Protein AF-A0A2G2B0S2-F1 (afdb_monomer)

Solvent-accessible surface area (backbone atoms only — not comparable to full-atom values): 5470 Å² total; per-residue (Å²): 86,39,84,90,42,85,72,67,75,91,77,64,53,67,69,40,46,36,56,51,99,88,43,77,42,71,35,80,75,86,87,86,79,91,76,92,70,79,62,44,78,46,53,51,39,72,74,47,96,58,25,42,89,49,69,46,75,39,59,79,84,57,86,75,91,57,79,50,77,62,22,36,72,76,68,76,36,69,64,82,85,129

Foldseek 3Di:
DFPVDDDDPVPDDQQTWDQDPVGTDTRHDDDDDDDPDDWDKDAQCNVDPRPPVHIDTDDPPDDDQDQDPVCCVPPVDNDDDD

Structure (mmCIF, N/CA/C/O backbone):
data_AF-A0A2G2B0S2-F1
#
_entry.id   AF-A0A2G2B0S2-F1
#
loop_
_atom_site.group_PDB
_atom_site.id
_atom_site.type_symbol
_atom_site.label_atom_id
_atom_site.label_alt_id
_atom_site.label_comp_id
_atom_site.label_asym_id
_atom_site.label_entity_id
_atom_site.label_seq_id
_atom_site.pdbx_PDB_ins_code
_atom_site.Cartn_x
_atom_site.Cartn_y
_atom_site.Cartn_z
_atom_site.occupancy
_atom_site.B_iso_or_equiv
_atom_site.auth_seq_id
_atom_site.auth_comp_id
_atom_site.auth_asym_id
_atom_site.auth_atom_id
_atom_site.pdbx_PDB_model_num
ATOM 1 N N . MET A 1 1 ? 4.173 3.497 -7.796 1.00 84.38 1 MET A N 1
ATOM 2 C CA . MET A 1 1 ? 4.259 3.991 -9.190 1.00 84.38 1 MET A CA 1
ATOM 3 C C . MET A 1 1 ? 4.883 2.904 -10.049 1.00 84.38 1 MET A C 1
ATOM 5 O O . MET A 1 1 ? 5.549 2.039 -9.485 1.00 84.38 1 MET A O 1
ATOM 9 N N . THR A 1 2 ? 4.673 2.913 -11.360 1.00 91.75 2 THR A N 1
ATOM 10 C CA . THR A 1 2 ? 5.366 2.001 -12.283 1.00 91.75 2 THR A CA 1
ATOM 11 C C . THR A 1 2 ? 6.656 2.634 -12.790 1.00 91.75 2 THR A C 1
ATOM 13 O O . THR A 1 2 ? 6.937 3.802 -12.512 1.00 91.75 2 THR A O 1
ATOM 16 N N . THR A 1 3 ? 7.453 1.880 -13.546 1.00 90.06 3 THR A N 1
ATOM 17 C CA . THR A 1 3 ? 8.671 2.411 -14.179 1.00 90.06 3 THR A CA 1
ATOM 18 C C . THR A 1 3 ? 8.411 3.482 -15.233 1.00 90.06 3 THR A C 1
ATOM 20 O O . THR A 1 3 ? 9.340 4.185 -15.614 1.00 90.06 3 THR A O 1
ATOM 23 N N . VAL A 1 4 ? 7.166 3.619 -15.690 1.00 89.81 4 VAL A N 1
ATOM 24 C CA . VAL A 1 4 ? 6.748 4.609 -16.692 1.00 89.81 4 VAL A CA 1
ATOM 25 C C . VAL A 1 4 ? 5.977 5.787 -16.085 1.00 89.81 4 VAL A C 1
ATOM 27 O O . VAL A 1 4 ? 5.652 6.731 -16.798 1.00 89.81 4 VAL A O 1
ATOM 30 N N . GLY A 1 5 ? 5.706 5.768 -14.774 1.00 91.88 5 GLY A N 1
ATOM 31 C CA . GLY A 1 5 ? 5.062 6.865 -14.052 1.00 91.88 5 GLY A CA 1
ATOM 32 C C . GLY A 1 5 ? 3.882 6.434 -13.181 1.00 91.88 5 GLY A C 1
ATOM 33 O O . GLY A 1 5 ? 3.767 5.289 -12.741 1.00 91.88 5 GLY A O 1
ATOM 34 N N . ASN A 1 6 ? 3.005 7.389 -12.873 1.00 91.19 6 ASN A N 1
ATOM 35 C CA . ASN A 1 6 ? 1.764 7.112 -12.155 1.00 91.19 6 ASN A CA 1
ATOM 36 C C . ASN A 1 6 ? 0.686 6.695 -13.155 1.00 91.19 6 ASN A C 1
ATOM 38 O O . ASN A 1 6 ? 0.386 7.443 -14.080 1.00 91.19 6 ASN A O 1
ATOM 42 N N . MET A 1 7 ? 0.082 5.531 -12.935 1.00 90.88 7 MET A N 1
ATOM 43 C CA . MET A 1 7 ? -1.054 5.042 -13.712 1.00 90.88 7 MET A CA 1
ATOM 44 C C . MET A 1 7 ? -2.108 4.439 -12.779 1.00 90.88 7 MET A C 1
ATOM 46 O O . MET A 1 7 ? -1.748 4.007 -11.675 1.00 90.88 7 MET A O 1
ATOM 50 N N . PRO A 1 8 ? -3.389 4.422 -13.182 1.00 91.94 8 PRO A N 1
ATOM 51 C CA . PRO A 1 8 ? -4.428 3.761 -12.405 1.00 91.94 8 PRO A CA 1
ATOM 52 C C . PRO A 1 8 ? -4.179 2.249 -12.310 1.00 91.94 8 PRO A C 1
ATOM 54 O O . PRO A 1 8 ? -3.567 1.652 -13.198 1.00 91.94 8 PRO A O 1
ATOM 57 N N . VAL A 1 9 ? -4.635 1.633 -11.218 1.00 91.56 9 VAL A N 1
ATOM 58 C CA . VAL A 1 9 ? -4.350 0.221 -10.906 1.00 91.56 9 VAL A CA 1
ATOM 59 C C . VAL A 1 9 ? -5.033 -0.730 -11.891 1.00 91.56 9 VAL A C 1
ATOM 61 O O . VAL A 1 9 ? -4.496 -1.789 -12.189 1.00 91.56 9 VAL A O 1
ATOM 64 N N . GLU A 1 10 ? -6.173 -0.326 -12.451 1.00 94.19 10 GLU A N 1
ATOM 65 C CA . GLU A 1 10 ? -6.950 -1.079 -13.437 1.00 94.19 10 GLU A CA 1
ATOM 66 C C . GLU A 1 10 ? -6.241 -1.264 -14.790 1.00 94.19 10 GLU A C 1
ATOM 68 O O . GLU A 1 10 ? -6.665 -2.094 -15.589 1.00 94.19 10 GLU A O 1
ATOM 73 N N . TYR A 1 11 ? -5.155 -0.527 -15.041 1.00 94.75 11 TYR A N 1
ATOM 74 C CA . TYR A 1 11 ? -4.322 -0.696 -16.235 1.00 94.75 11 TYR A CA 1
ATOM 75 C C . TYR A 1 11 ? -3.104 -1.597 -16.000 1.00 94.75 11 TYR A C 1
ATOM 77 O O . TYR A 1 11 ? -2.362 -1.848 -16.946 1.00 94.75 11 TYR A O 1
ATOM 85 N N . LEU A 1 12 ? -2.861 -2.043 -14.762 1.00 94.69 12 LEU A N 1
ATOM 86 C CA . LEU A 1 12 ? -1.736 -2.925 -14.461 1.00 94.69 12 LEU A CA 1
ATOM 87 C C . LEU A 1 12 ? -2.020 -4.348 -14.924 1.00 94.69 12 LEU A C 1
ATOM 89 O O . LEU A 1 12 ? -3.122 -4.868 -14.757 1.00 94.69 12 LEU A O 1
ATOM 93 N N . MET A 1 13 ? -0.978 -4.995 -15.430 1.00 95.00 13 MET A N 1
ATOM 94 C CA . MET A 1 13 ? -0.995 -6.380 -15.873 1.00 95.00 13 MET A CA 1
ATOM 95 C C . MET A 1 13 ? 0.143 -7.166 -15.224 1.00 95.00 13 MET A C 1
ATOM 97 O O . MET A 1 13 ? 1.181 -6.622 -14.837 1.00 95.00 13 MET A O 1
ATOM 101 N N . ALA A 1 14 ? -0.034 -8.484 -15.120 1.00 96.31 14 ALA A N 1
ATOM 102 C CA . ALA A 1 14 ? 1.074 -9.358 -14.759 1.00 96.31 14 ALA A CA 1
ATOM 103 C C . ALA A 1 14 ? 2.207 -9.211 -15.793 1.00 96.31 14 ALA A C 1
ATOM 105 O O . ALA A 1 14 ? 1.965 -9.232 -16.998 1.00 96.31 14 ALA A O 1
ATOM 106 N N . GLY A 1 15 ? 3.439 -9.051 -15.315 1.00 95.88 15 GLY A N 1
ATOM 107 C CA . GLY A 1 15 ? 4.614 -8.725 -16.125 1.00 95.88 15 GLY A CA 1
ATOM 108 C C . GLY A 1 15 ? 5.039 -7.254 -16.051 1.00 95.88 15 GLY A C 1
ATOM 109 O O . GLY A 1 15 ? 6.210 -6.962 -16.310 1.00 95.88 15 GLY A O 1
ATOM 110 N N . ASP A 1 16 ? 4.155 -6.343 -15.633 1.00 95.75 16 ASP A N 1
ATOM 111 C CA . ASP A 1 16 ? 4.510 -4.934 -15.443 1.00 95.75 16 ASP A CA 1
ATOM 112 C C . ASP A 1 16 ? 5.542 -4.751 -14.330 1.00 95.75 16 ASP A C 1
ATOM 114 O O . ASP A 1 16 ? 5.647 -5.553 -13.401 1.00 95.75 16 ASP A O 1
ATOM 118 N N . ARG A 1 17 ? 6.307 -3.656 -14.391 1.00 96.06 17 ARG A N 1
ATOM 119 C CA . ARG A 1 17 ? 7.278 -3.307 -13.348 1.00 96.06 17 ARG A CA 1
ATOM 120 C C . ARG A 1 17 ? 6.758 -2.203 -12.438 1.00 96.06 17 ARG A C 1
ATOM 122 O O . ARG A 1 17 ? 6.521 -1.072 -12.872 1.00 96.06 17 ARG A O 1
ATOM 129 N N . VAL A 1 18 ? 6.662 -2.519 -11.151 1.00 95.19 18 VAL A N 1
ATOM 130 C CA . VAL A 1 18 ? 6.264 -1.593 -10.087 1.00 95.19 18 VAL A CA 1
ATOM 131 C C . VAL A 1 18 ? 7.472 -1.185 -9.251 1.00 95.19 18 VAL A C 1
ATOM 133 O O . VAL A 1 18 ? 8.365 -1.982 -8.977 1.00 95.19 18 VAL A O 1
ATOM 136 N N . MET A 1 19 ? 7.518 0.081 -8.851 1.00 94.12 19 MET A N 1
ATOM 137 C CA . MET A 1 19 ? 8.575 0.601 -7.988 1.00 94.12 19 MET A CA 1
ATOM 138 C C . MET A 1 19 ? 8.331 0.187 -6.535 1.00 94.12 19 MET A C 1
ATOM 140 O O . MET A 1 19 ? 7.268 0.479 -5.984 1.00 94.12 19 MET A O 1
ATOM 144 N N . THR A 1 20 ? 9.333 -0.436 -5.913 1.00 91.88 20 THR A N 1
ATOM 145 C CA . THR A 1 20 ? 9.355 -0.811 -4.488 1.00 91.88 20 THR A CA 1
ATOM 146 C C . THR A 1 20 ? 10.544 -0.153 -3.778 1.00 91.88 20 THR A C 1
ATOM 148 O O . THR A 1 20 ? 11.385 0.472 -4.425 1.00 91.88 20 THR A O 1
ATOM 151 N N . SER A 1 21 ? 10.656 -0.302 -2.454 1.00 85.44 21 SER A N 1
ATOM 152 C CA . SER A 1 21 ? 11.838 0.154 -1.700 1.00 85.44 21 SER A CA 1
ATOM 153 C C . SER A 1 21 ? 13.135 -0.536 -2.140 1.00 85.44 21 SER A C 1
ATOM 155 O O . SER A 1 21 ? 14.204 0.050 -2.011 1.00 85.44 21 SER A O 1
ATOM 157 N N . ASN A 1 22 ? 13.036 -1.741 -2.710 1.00 88.50 22 ASN A N 1
ATOM 158 C CA . ASN A 1 22 ? 14.166 -2.543 -3.187 1.00 88.50 22 ASN A CA 1
ATOM 159 C C . ASN A 1 22 ? 14.385 -2.389 -4.706 1.00 88.50 22 ASN A C 1
ATOM 161 O O . ASN A 1 22 ? 14.971 -3.257 -5.348 1.00 88.50 22 ASN A O 1
ATOM 165 N N . GLY A 1 23 ? 13.875 -1.306 -5.300 1.00 93.62 23 GLY A N 1
ATOM 166 C CA . GLY A 1 23 ? 13.931 -1.052 -6.740 1.00 93.62 23 GLY A CA 1
ATOM 167 C C . GLY A 1 23 ? 12.728 -1.608 -7.520 1.00 93.62 23 GLY A C 1
ATOM 168 O O . GLY A 1 23 ? 11.729 -2.023 -6.922 1.00 93.62 23 GLY A O 1
ATOM 169 N N . PRO A 1 24 ? 12.775 -1.571 -8.866 1.00 95.94 24 PRO A N 1
ATOM 170 C CA . PRO A 1 24 ? 11.701 -2.081 -9.715 1.00 95.94 24 PRO A CA 1
ATOM 171 C C . PRO A 1 24 ? 11.540 -3.599 -9.576 1.00 95.94 24 PRO A C 1
ATOM 173 O O . PRO A 1 24 ? 12.506 -4.339 -9.743 1.00 95.94 24 PRO A O 1
ATOM 176 N N . GLN A 1 25 ? 10.317 -4.061 -9.327 1.00 96.38 25 GLN A N 1
ATOM 177 C CA . GLN A 1 25 ? 9.962 -5.479 -9.206 1.00 96.38 25 GLN A CA 1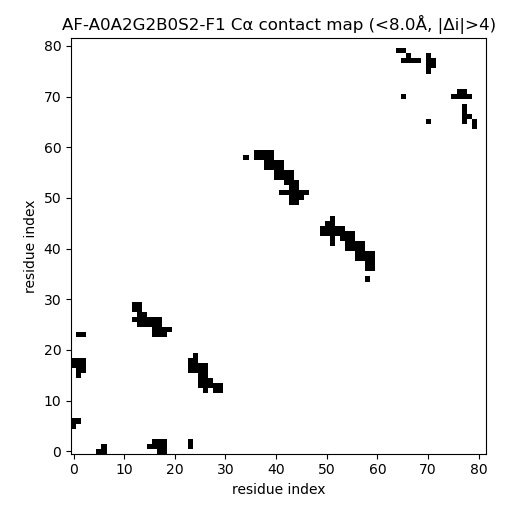
ATOM 178 C C . GLN A 1 25 ? 8.880 -5.843 -10.225 1.00 96.38 25 GLN A C 1
ATOM 180 O O . GLN A 1 25 ? 8.064 -4.995 -10.593 1.00 96.38 25 GLN A O 1
ATOM 185 N N . VAL A 1 26 ? 8.885 -7.091 -10.698 1.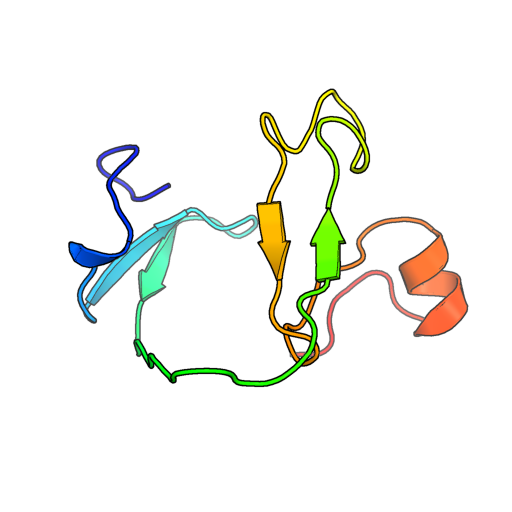00 96.81 26 VAL A N 1
ATOM 186 C CA . VAL A 1 26 ? 7.871 -7.597 -11.636 1.00 96.81 26 VAL A CA 1
ATOM 187 C C . VAL A 1 26 ? 6.589 -7.921 -10.873 1.00 96.81 26 VAL A C 1
ATOM 189 O O . VAL A 1 26 ? 6.612 -8.593 -9.845 1.00 96.81 26 VAL A O 1
ATOM 192 N N . LEU A 1 27 ? 5.457 -7.454 -11.387 1.00 95.56 27 LEU A N 1
ATOM 193 C CA . LEU A 1 27 ? 4.137 -7.785 -10.878 1.00 95.56 27 LEU A CA 1
ATOM 194 C C . LEU A 1 27 ? 3.754 -9.185 -11.360 1.00 95.56 27 LEU A C 1
ATOM 196 O O . LEU A 1 27 ? 3.489 -9.389 -12.540 1.00 95.56 27 LEU A O 1
ATOM 200 N N . HIS A 1 28 ? 3.748 -10.166 -10.464 1.00 96.75 28 HIS A N 1
ATOM 201 C CA . HIS A 1 28 ? 3.492 -11.561 -10.841 1.00 96.75 28 HIS A CA 1
ATOM 202 C C . HIS A 1 28 ? 2.006 -11.910 -10.929 1.00 96.75 28 HIS A C 1
ATOM 204 O O . HIS A 1 28 ? 1.609 -12.722 -11.762 1.00 96.75 28 HIS A O 1
ATOM 210 N N . HIS A 1 29 ? 1.186 -11.323 -10.060 1.00 96.06 29 HIS A N 1
ATOM 211 C CA . HIS A 1 29 ? -0.220 -11.674 -9.936 1.00 96.06 29 HIS A CA 1
ATOM 212 C C . HIS A 1 29 ? -1.046 -10.468 -9.491 1.00 96.06 29 HIS A C 1
ATOM 214 O O . HIS A 1 29 ? -0.576 -9.643 -8.707 1.00 96.06 29 HIS A O 1
ATOM 220 N N . ILE A 1 30 ? -2.284 -10.393 -9.981 1.00 94.88 30 ILE A N 1
ATOM 221 C CA . ILE A 1 30 ? -3.284 -9.405 -9.576 1.00 94.88 30 ILE A CA 1
ATOM 222 C C . ILE A 1 30 ? -4.567 -10.165 -9.258 1.00 94.88 30 ILE A C 1
ATOM 224 O O . ILE A 1 30 ? -5.077 -10.909 -10.094 1.00 94.88 30 ILE A O 1
ATOM 228 N N . SER A 1 31 ? -5.100 -9.940 -8.063 1.00 93.00 31 SER A N 1
ATOM 229 C CA . SER A 1 31 ? -6.384 -10.476 -7.624 1.00 93.00 31 SER A CA 1
ATOM 230 C C . SER A 1 31 ? -7.284 -9.340 -7.163 1.00 93.00 31 SER A C 1
ATOM 232 O O . SER A 1 31 ? -6.835 -8.452 -6.437 1.00 93.00 31 SER A O 1
ATOM 234 N N . ALA A 1 32 ? -8.561 -9.399 -7.526 1.00 91.88 32 ALA A N 1
ATOM 235 C CA . ALA A 1 32 ? -9.580 -8.477 -7.045 1.00 91.88 32 ALA A CA 1
ATOM 236 C C . ALA A 1 32 ? -10.736 -9.270 -6.433 1.00 91.88 32 ALA A C 1
ATOM 238 O O . ALA A 1 32 ? -11.157 -10.291 -6.978 1.00 91.88 32 ALA A O 1
ATOM 239 N N . ARG A 1 33 ? -11.254 -8.790 -5.302 1.00 91.69 33 ARG A N 1
ATOM 240 C CA . ARG A 1 33 ? -12.444 -9.344 -4.654 1.00 91.69 33 ARG A CA 1
ATOM 241 C C . ARG A 1 33 ? -13.325 -8.219 -4.136 1.00 91.69 33 ARG A C 1
ATOM 243 O O . ARG A 1 33 ? -12.817 -7.182 -3.715 1.00 91.69 33 ARG A O 1
ATOM 250 N N . LEU A 1 34 ? -14.635 -8.434 -4.164 1.00 92.31 34 LEU A N 1
ATOM 251 C CA . LEU A 1 34 ? -15.580 -7.556 -3.484 1.00 92.31 34 LEU A CA 1
ATOM 252 C C . LEU A 1 34 ? -15.568 -7.876 -1.989 1.00 92.31 34 LEU A C 1
ATOM 254 O O . LEU A 1 34 ? -15.524 -9.044 -1.603 1.00 92.31 34 LEU A O 1
ATOM 258 N N . LEU A 1 35 ? -15.603 -6.832 -1.166 1.00 89.19 35 LEU A N 1
ATOM 259 C CA . LEU A 1 35 ? -15.632 -6.933 0.289 1.00 89.19 35 LEU A CA 1
ATOM 260 C C . LEU A 1 35 ? -16.935 -6.347 0.812 1.00 89.19 35 LEU A C 1
ATOM 262 O O . LEU A 1 35 ? -17.356 -5.280 0.370 1.00 89.19 35 LEU A O 1
ATOM 266 N N . THR A 1 36 ? -17.545 -7.040 1.768 1.00 92.12 36 THR A N 1
ATOM 267 C CA . THR A 1 36 ? -18.708 -6.556 2.528 1.00 92.12 36 THR A CA 1
ATOM 268 C C . THR A 1 36 ? -18.332 -6.082 3.931 1.00 92.12 36 THR A C 1
ATOM 270 O O . THR A 1 36 ? -19.186 -5.574 4.653 1.00 92.12 36 THR A O 1
ATOM 273 N N . ASP A 1 37 ? -17.073 -6.266 4.326 1.00 90.94 37 ASP A N 1
ATOM 274 C CA . ASP A 1 37 ? -16.570 -5.918 5.651 1.00 90.94 37 ASP A CA 1
ATOM 275 C C . ASP A 1 37 ? -16.365 -4.405 5.811 1.00 90.94 37 ASP A C 1
ATOM 277 O O . ASP A 1 37 ? -16.276 -3.657 4.835 1.00 90.94 37 ASP A O 1
ATOM 281 N N . CYS A 1 38 ? -16.255 -3.950 7.062 1.00 93.50 38 CYS A N 1
ATOM 282 C CA . CYS A 1 38 ? -16.006 -2.544 7.374 1.00 93.50 38 CYS A CA 1
ATOM 283 C C . CYS A 1 38 ? -14.560 -2.163 7.007 1.00 93.50 38 CYS A C 1
ATOM 285 O O . CYS A 1 38 ? -13.637 -2.689 7.630 1.00 93.50 38 CYS A O 1
ATOM 287 N N . PRO A 1 39 ? -14.325 -1.268 6.031 1.00 95.25 39 PRO A N 1
ATOM 288 C CA . PRO A 1 39 ? -12.976 -0.897 5.624 1.00 95.25 39 PRO A CA 1
ATOM 289 C C . PRO A 1 39 ? -12.260 -0.086 6.708 1.00 95.25 39 PRO A C 1
ATOM 291 O O . PRO A 1 39 ? -12.877 0.654 7.475 1.00 95.25 39 PRO A O 1
ATOM 294 N N . ILE A 1 40 ? -10.930 -0.164 6.720 1.00 95.56 40 ILE A N 1
ATOM 295 C CA . ILE A 1 40 ? -10.092 0.650 7.604 1.00 95.56 40 ILE A CA 1
ATOM 296 C C . ILE A 1 40 ? -9.762 1.956 6.882 1.00 95.56 40 ILE A C 1
ATOM 298 O O . ILE A 1 40 ? -9.107 1.946 5.839 1.00 95.56 40 ILE A O 1
ATOM 302 N N . GLU A 1 41 ? -10.200 3.088 7.431 1.00 96.38 41 GLU A N 1
ATOM 303 C CA . GLU A 1 41 ? -9.873 4.412 6.898 1.00 96.38 41 GLU A CA 1
ATOM 304 C C . GLU A 1 41 ? -8.504 4.890 7.406 1.00 96.38 41 GLU A C 1
ATOM 306 O O . GLU A 1 41 ? -8.259 4.987 8.609 1.00 96.38 41 GLU A O 1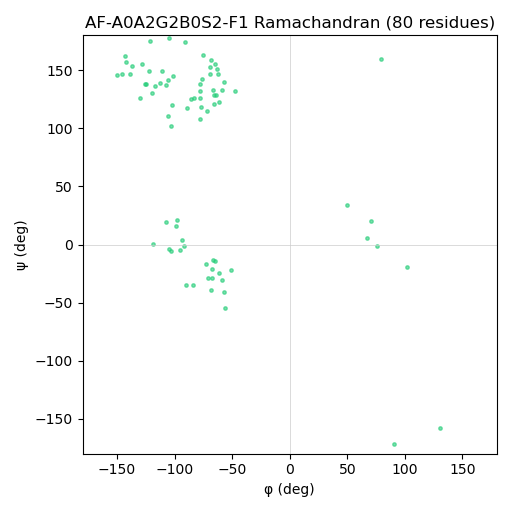
ATOM 311 N N . ILE A 1 42 ? -7.623 5.259 6.477 1.00 95.31 42 ILE A N 1
ATOM 312 C CA . ILE A 1 42 ? -6.376 5.971 6.748 1.00 95.31 42 ILE A CA 1
ATOM 313 C C . ILE A 1 42 ? -6.551 7.417 6.301 1.00 95.31 42 ILE A C 1
ATOM 315 O O . ILE A 1 42 ? -6.601 7.726 5.107 1.00 95.31 42 ILE A O 1
ATOM 319 N N . ARG A 1 43 ? -6.602 8.316 7.284 1.00 96.69 43 ARG A N 1
ATOM 320 C CA . ARG A 1 43 ? -6.745 9.754 7.056 1.00 96.69 43 ARG A CA 1
ATOM 321 C C . ARG A 1 43 ? -5.494 10.348 6.425 1.00 96.69 43 ARG A C 1
ATOM 323 O O . ARG A 1 43 ? -4.368 9.947 6.734 1.00 96.69 43 ARG A O 1
ATOM 330 N N . ARG A 1 44 ? -5.689 11.362 5.590 1.00 97.12 44 ARG A N 1
ATOM 331 C CA . ARG A 1 44 ? -4.640 12.198 5.013 1.00 97.12 44 ARG A CA 1
ATOM 332 C C . ARG A 1 44 ? -3.655 12.652 6.092 1.00 97.12 44 ARG A C 1
ATOM 334 O O . ARG A 1 44 ? -4.049 13.146 7.143 1.00 97.12 44 ARG A O 1
ATOM 341 N N . GLY A 1 45 ? -2.363 12.514 5.806 1.00 94.75 45 GLY A N 1
ATOM 342 C CA . GLY A 1 45 ? -1.281 12.964 6.688 1.00 94.75 45 GLY A CA 1
ATOM 343 C C . GLY A 1 45 ? -1.000 12.095 7.923 1.00 94.75 45 GLY A C 1
ATOM 344 O O . GLY A 1 45 ? -0.060 12.404 8.652 1.00 94.75 45 GLY A O 1
ATOM 345 N N . SER A 1 46 ? -1.752 11.014 8.158 1.00 92.88 46 SER A N 1
ATOM 346 C CA . SER A 1 46 ? -1.596 10.164 9.354 1.00 92.88 46 SER A CA 1
ATOM 347 C C . SER A 1 46 ? -0.344 9.271 9.375 1.00 92.88 46 SER A C 1
ATOM 349 O O . SER A 1 46 ? 0.051 8.811 10.442 1.00 92.88 46 SER A O 1
ATOM 351 N N . LEU A 1 47 ? 0.314 9.048 8.232 1.00 87.81 47 LEU A N 1
ATOM 352 C CA . LEU A 1 47 ? 1.505 8.196 8.081 1.00 87.81 47 LEU A CA 1
ATOM 353 C C . LEU A 1 47 ? 2.825 8.994 8.059 1.00 87.81 47 LEU A C 1
ATOM 355 O O . LEU A 1 47 ? 3.859 8.478 7.639 1.00 87.81 47 LEU A O 1
ATOM 359 N N . GLY A 1 48 ? 2.800 10.259 8.490 1.00 84.75 48 GLY A N 1
ATOM 360 C CA . GLY A 1 48 ? 3.979 11.126 8.541 1.00 84.75 48 GLY A CA 1
ATOM 361 C C . GLY A 1 48 ? 4.361 11.740 7.189 1.00 84.75 48 GLY A C 1
ATOM 362 O O . GLY A 1 48 ? 3.940 11.292 6.123 1.00 84.75 48 GLY A O 1
ATOM 363 N N . HIS A 1 49 ? 5.130 12.834 7.227 1.00 86.94 49 HIS A N 1
ATOM 364 C CA . HIS A 1 49 ? 5.564 13.597 6.040 1.00 86.94 49 HIS A CA 1
ATOM 365 C C . HIS A 1 49 ? 4.426 13.956 5.060 1.00 86.94 49 HIS A C 1
ATOM 367 O O . HIS A 1 49 ? 4.617 13.967 3.844 1.00 86.94 49 HIS A O 1
ATOM 373 N N . GLY A 1 50 ? 3.220 14.212 5.582 1.00 89.75 50 GLY A N 1
ATOM 374 C CA . GLY A 1 50 ? 2.045 14.532 4.766 1.00 89.75 50 GLY A CA 1
ATOM 375 C C . GLY A 1 50 ? 1.489 13.352 3.958 1.00 89.75 50 GLY A C 1
ATOM 376 O O . GLY A 1 50 ? 0.777 13.571 2.978 1.00 89.75 50 GLY A O 1
ATOM 377 N N . ARG A 1 51 ? 1.808 12.109 4.340 1.00 90.19 51 ARG A N 1
ATOM 378 C CA . ARG A 1 51 ? 1.301 10.882 3.712 1.00 90.19 51 ARG A CA 1
ATOM 379 C C . ARG A 1 51 ? 0.173 10.275 4.557 1.00 90.19 51 ARG A C 1
ATOM 381 O O . ARG A 1 51 ? 0.251 10.347 5.777 1.00 90.19 51 ARG A O 1
ATOM 388 N N . PRO A 1 52 ? -0.856 9.665 3.952 1.00 93.00 52 PRO A N 1
ATOM 389 C CA . PRO A 1 52 ? -1.167 9.709 2.526 1.00 93.00 52 PRO A CA 1
ATOM 390 C C . PRO A 1 52 ? -1.617 11.115 2.088 1.00 93.00 52 PRO A C 1
ATOM 392 O O . PRO A 1 52 ? -2.049 11.917 2.912 1.00 93.00 52 PRO A O 1
ATOM 395 N N . GLN A 1 53 ? -1.511 11.422 0.790 1.00 93.06 53 GLN A N 1
ATOM 396 C CA . GLN A 1 53 ? -1.903 12.734 0.237 1.00 93.06 53 GLN A CA 1
ATOM 397 C C . GLN A 1 53 ? -3.419 12.987 0.289 1.00 93.06 53 GLN A C 1
ATOM 399 O O . GLN A 1 53 ? -3.859 14.134 0.239 1.00 93.06 53 GLN A O 1
ATOM 404 N N . ARG A 1 54 ? -4.209 11.918 0.399 1.00 94.81 54 ARG A N 1
ATOM 405 C CA . ARG A 1 54 ? -5.667 11.912 0.516 1.00 94.81 54 ARG A CA 1
ATOM 406 C C . ARG A 1 54 ? -6.092 10.796 1.462 1.00 94.81 54 ARG A C 1
ATOM 408 O O . ARG A 1 54 ? -5.307 9.874 1.683 1.00 94.81 54 ARG A O 1
ATOM 415 N N . ASP A 1 55 ? -7.318 10.876 1.959 1.00 96.62 55 ASP A N 1
ATOM 416 C CA . ASP A 1 55 ? -7.936 9.770 2.686 1.00 96.62 55 ASP A CA 1
ATOM 417 C C . ASP A 1 55 ? -7.961 8.521 1.788 1.00 96.62 55 ASP A C 1
ATOM 419 O O . ASP A 1 55 ? -8.158 8.613 0.569 1.00 96.62 55 ASP A O 1
ATOM 423 N N . MET A 1 56 ? -7.691 7.357 2.372 1.00 95.06 56 MET A N 1
ATOM 424 C CA . MET A 1 56 ? -7.709 6.077 1.668 1.00 95.06 56 MET A CA 1
ATOM 425 C C . MET A 1 56 ? -8.283 4.974 2.546 1.00 95.06 56 MET A C 1
ATOM 427 O O . MET A 1 56 ? -8.248 5.063 3.769 1.00 95.06 56 MET A O 1
ATOM 431 N N . PHE A 1 57 ? -8.778 3.922 1.905 1.00 94.88 57 PHE A N 1
ATOM 432 C CA . PHE A 1 57 ? -9.341 2.759 2.575 1.00 94.88 57 PHE A CA 1
ATOM 433 C C . PHE A 1 57 ? -8.463 1.541 2.333 1.00 94.88 57 PHE A C 1
ATOM 435 O O . PHE A 1 57 ? -7.995 1.323 1.213 1.00 94.88 57 PHE A O 1
ATOM 442 N N . LEU A 1 58 ? -8.273 0.745 3.376 1.00 94.62 58 LEU A N 1
ATOM 443 C CA . LEU A 1 58 ? -7.683 -0.580 3.290 1.00 94.62 58 LEU A CA 1
ATOM 444 C C . LEU A 1 58 ? -8.744 -1.641 3.575 1.00 94.62 58 LEU A C 1
ATOM 446 O O . LEU A 1 58 ? -9.667 -1.426 4.366 1.00 94.62 58 LEU A O 1
ATOM 450 N N . ALA A 1 59 ? -8.577 -2.801 2.945 1.00 94.62 59 ALA A N 1
ATOM 451 C CA . ALA A 1 59 ? -9.286 -3.999 3.359 1.00 94.62 59 ALA A CA 1
ATOM 452 C C . ALA A 1 59 ? -8.882 -4.369 4.802 1.00 94.62 59 ALA A C 1
ATOM 454 O O . ALA A 1 59 ? -7.727 -4.138 5.172 1.00 94.62 59 ALA A O 1
ATOM 455 N N . PRO A 1 60 ? -9.780 -4.945 5.618 1.00 93.31 60 PRO A N 1
ATOM 456 C CA . PRO A 1 60 ? -9.458 -5.322 7.000 1.00 93.31 60 PRO A CA 1
ATOM 457 C C . PRO A 1 60 ? -8.297 -6.309 7.128 1.00 93.31 60 PRO A C 1
ATOM 459 O O . PRO A 1 60 ? -7.572 -6.290 8.117 1.00 93.31 60 PRO A O 1
ATOM 462 N N . ASP A 1 61 ? -8.122 -7.162 6.122 1.00 92.12 61 ASP A N 1
ATOM 463 C CA . ASP A 1 61 ? -7.065 -8.163 6.014 1.00 92.12 61 ASP A CA 1
ATOM 464 C C . ASP A 1 61 ? -5.838 -7.668 5.233 1.00 92.12 61 ASP A C 1
ATOM 466 O O . ASP A 1 61 ? -4.907 -8.437 4.996 1.00 92.12 61 ASP A O 1
ATOM 470 N N . GLN A 1 62 ? -5.815 -6.396 4.819 1.00 92.62 62 GLN A N 1
ATOM 471 C CA . GLN A 1 62 ? -4.689 -5.846 4.076 1.00 92.62 62 GLN A CA 1
ATOM 472 C C . GLN A 1 62 ? -3.438 -5.815 4.956 1.00 92.62 62 GLN A C 1
ATOM 474 O O . GLN A 1 62 ? -3.388 -5.119 5.973 1.00 92.62 62 GLN A O 1
ATOM 479 N N . ALA A 1 63 ? -2.388 -6.506 4.517 1.00 91.19 63 ALA A N 1
ATOM 480 C CA . ALA A 1 63 ? -1.092 -6.436 5.172 1.00 91.19 63 ALA A CA 1
ATOM 481 C C . ALA A 1 63 ? -0.489 -5.030 5.020 1.00 91.19 63 ALA A C 1
ATOM 483 O O . ALA A 1 63 ? -0.445 -4.461 3.925 1.00 91.19 63 ALA A O 1
ATOM 484 N N . VAL A 1 64 ? 0.012 -4.475 6.124 1.00 87.88 64 VAL A N 1
ATOM 485 C CA . 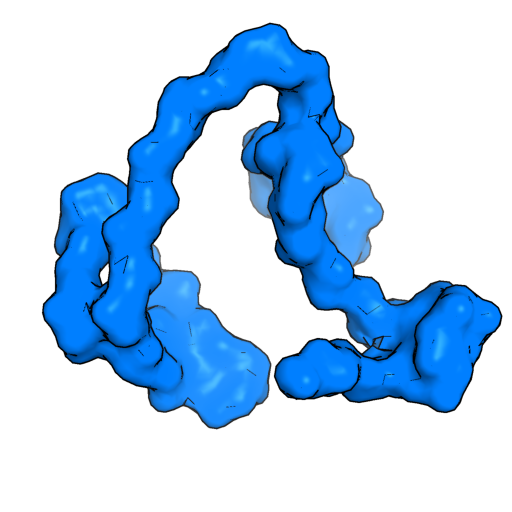VAL A 1 64 ? 0.686 -3.173 6.150 1.00 87.88 64 VAL A CA 1
ATOM 486 C C . VAL A 1 64 ? 2.110 -3.363 6.639 1.00 87.88 64 VAL A C 1
ATOM 488 O O . VAL A 1 64 ? 2.350 -3.971 7.680 1.00 87.88 64 VAL A O 1
ATOM 491 N N . HIS A 1 65 ? 3.062 -2.808 5.895 1.00 85.44 65 HIS A N 1
ATOM 492 C CA . HIS A 1 65 ? 4.456 -2.796 6.306 1.00 85.44 65 HIS A CA 1
ATOM 493 C C . HIS A 1 65 ? 4.677 -1.720 7.380 1.00 85.44 65 HIS A C 1
ATOM 495 O O . HIS A 1 65 ? 4.467 -0.531 7.130 1.00 85.44 65 HIS A O 1
ATOM 501 N N . LEU A 1 66 ? 5.096 -2.147 8.572 1.00 83.62 66 LEU A N 1
ATOM 502 C CA . LEU A 1 66 ? 5.414 -1.281 9.704 1.00 83.62 66 LEU A CA 1
ATOM 503 C C . LEU A 1 66 ? 6.933 -1.156 9.848 1.00 83.62 66 LEU A C 1
ATOM 505 O O . LEU A 1 66 ? 7.575 -2.062 10.363 1.00 83.62 66 LEU A O 1
ATOM 509 N N . SER A 1 67 ? 7.485 -0.031 9.397 1.00 78.12 67 SER A N 1
ATOM 510 C CA . SER A 1 67 ? 8.939 0.219 9.365 1.00 78.12 67 SER A CA 1
ATOM 511 C C . SER A 1 67 ? 9.410 1.233 10.417 1.00 78.12 67 SER A C 1
ATOM 513 O O . SER A 1 67 ? 10.435 1.881 10.233 1.00 78.12 67 SER A O 1
ATOM 515 N N . ASP A 1 68 ? 8.611 1.477 11.458 1.00 80.06 68 ASP A N 1
ATOM 516 C CA . ASP A 1 68 ? 9.010 2.334 12.578 1.00 80.06 68 ASP A CA 1
ATOM 517 C C . ASP A 1 68 ? 9.364 1.492 13.814 1.00 80.06 68 ASP A C 1
ATOM 519 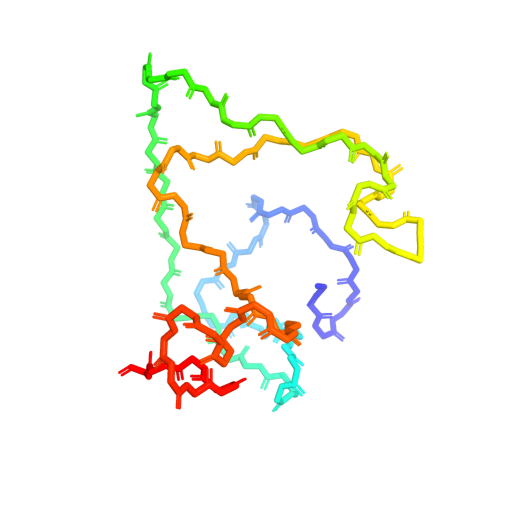O O . ASP A 1 68 ? 9.220 0.271 13.819 1.00 80.06 68 ASP A O 1
ATOM 523 N N . TRP A 1 69 ? 9.785 2.151 14.899 1.00 83.06 69 TRP A N 1
ATOM 524 C CA . TRP A 1 69 ? 10.191 1.508 16.157 1.00 83.06 69 TRP A CA 1
ATOM 525 C C . TRP A 1 69 ? 9.170 0.503 16.725 1.00 83.06 69 TRP A C 1
ATOM 527 O O . TRP A 1 69 ? 9.531 -0.373 17.518 1.00 83.06 69 TRP A O 1
ATOM 537 N N . ARG A 1 70 ? 7.890 0.610 16.354 1.00 82.50 70 ARG A N 1
ATOM 538 C CA . ARG A 1 70 ? 6.851 -0.337 16.761 1.00 82.50 70 ARG A CA 1
ATOM 539 C C . ARG A 1 70 ? 7.005 -1.688 16.071 1.00 82.50 70 ARG A C 1
ATOM 541 O O . ARG A 1 70 ? 6.639 -2.681 16.687 1.00 82.50 70 ARG A O 1
ATOM 548 N N . GLY A 1 71 ? 7.571 -1.748 14.864 1.00 83.62 71 GLY A N 1
ATOM 549 C CA . GLY A 1 71 ? 7.904 -2.997 14.173 1.00 83.62 71 GLY A CA 1
ATOM 550 C C . GLY A 1 71 ? 8.817 -3.865 15.035 1.00 83.62 71 GLY A C 1
ATOM 551 O O . GLY A 1 71 ? 8.429 -4.958 15.445 1.00 83.62 71 GLY A O 1
ATOM 552 N N . GLN A 1 72 ? 9.948 -3.301 15.469 1.00 82.94 72 GLN A N 1
ATOM 553 C CA . GLN A 1 72 ? 10.862 -3.957 16.409 1.00 82.94 72 GLN A CA 1
ATOM 554 C C . GLN A 1 72 ? 10.175 -4.355 17.724 1.00 82.94 72 GLN A C 1
ATOM 556 O O . GLN A 1 72 ? 10.423 -5.439 18.253 1.00 82.94 72 GLN A O 1
ATOM 561 N N . ARG A 1 73 ? 9.309 -3.494 18.271 1.00 87.94 73 ARG A N 1
ATOM 562 C CA . ARG A 1 73 ? 8.621 -3.767 19.541 1.00 87.94 73 ARG A CA 1
ATOM 563 C C . ARG A 1 73 ? 7.600 -4.902 19.439 1.00 87.94 73 ARG A C 1
ATOM 565 O O . ARG A 1 73 ? 7.464 -5.657 20.397 1.00 87.94 73 ARG A O 1
ATOM 572 N N . TYR A 1 74 ? 6.861 -4.992 18.335 1.00 86.25 74 TYR A N 1
ATOM 573 C CA . TYR A 1 74 ? 5.794 -5.982 18.163 1.00 86.25 74 TYR A CA 1
ATOM 574 C C . TYR A 1 74 ? 6.284 -7.294 17.547 1.00 86.25 74 TYR A C 1
ATOM 576 O O . TYR A 1 74 ? 5.794 -8.351 17.932 1.00 86.25 74 TYR A O 1
ATOM 584 N N . TYR A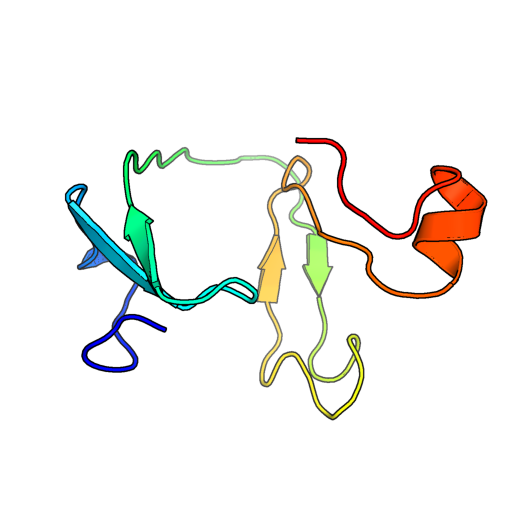 1 75 ? 7.253 -7.238 16.632 1.00 83.19 75 TYR A N 1
ATOM 585 C CA . TYR A 1 75 ? 7.681 -8.382 15.819 1.00 83.19 75 TYR A CA 1
ATOM 58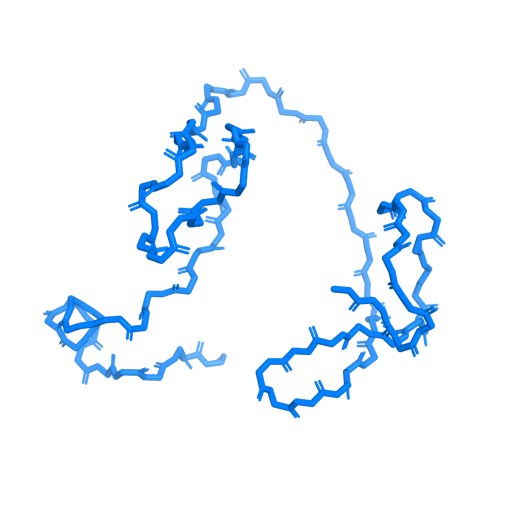6 C C . TYR A 1 75 ? 9.150 -8.770 16.023 1.00 83.19 75 TYR A C 1
ATOM 588 O O . TYR A 1 75 ? 9.635 -9.698 15.379 1.00 83.19 75 TYR A O 1
ATOM 596 N N . GLY A 1 76 ? 9.886 -8.075 16.898 1.00 80.12 76 GLY A N 1
ATOM 597 C CA . GLY A 1 76 ? 11.288 -8.386 17.198 1.00 80.12 76 GLY A CA 1
ATOM 598 C C . GLY A 1 76 ? 12.257 -8.156 16.034 1.00 80.12 76 GLY A C 1
ATOM 599 O O . GLY A 1 76 ? 13.438 -8.476 16.159 1.00 80.12 76 GLY A O 1
ATOM 600 N N . SER A 1 77 ? 11.777 -7.597 14.925 1.00 71.44 77 SER A N 1
ATOM 601 C CA . SER A 1 77 ? 12.546 -7.292 13.725 1.00 71.44 77 SER A CA 1
ATOM 602 C C . SER A 1 77 ? 12.018 -6.014 13.077 1.00 71.44 77 SER A C 1
ATOM 604 O O . SER A 1 77 ? 10.826 -5.715 13.140 1.00 71.44 77 SER A O 1
A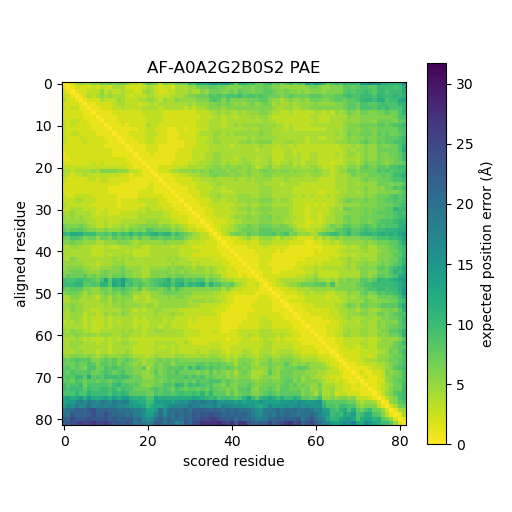TOM 606 N N . ASP A 1 78 ? 12.926 -5.260 12.463 1.00 66.62 78 ASP A N 1
ATOM 607 C CA . ASP A 1 78 ? 12.613 -4.068 11.661 1.00 66.62 78 ASP A CA 1
ATOM 608 C C . ASP A 1 78 ? 12.425 -4.412 10.168 1.00 66.62 78 ASP A C 1
ATOM 610 O O . ASP A 1 78 ? 12.144 -3.552 9.337 1.00 66.62 78 ASP A O 1
ATOM 614 N N . GLN A 1 79 ? 12.600 -5.693 9.814 1.00 59.28 79 GLN A N 1
ATOM 615 C CA . GLN A 1 79 ? 12.389 -6.226 8.471 1.00 59.28 79 GLN A CA 1
ATOM 616 C C . GLN A 1 79 ? 11.121 -7.084 8.430 1.00 59.28 79 GLN A C 1
ATOM 618 O O . GLN A 1 79 ? 10.917 -7.908 9.323 1.00 59.28 79 GLN A O 1
ATOM 623 N N . PRO A 1 80 ? 10.294 -6.958 7.379 1.00 53.91 80 PRO A N 1
ATOM 624 C CA . PRO A 1 80 ? 9.173 -7.858 7.188 1.00 53.91 80 PRO A CA 1
ATOM 625 C C . PRO A 1 80 ? 9.721 -9.270 6.958 1.00 53.91 80 PRO A C 1
ATOM 627 O O . PRO A 1 80 ? 10.602 -9.476 6.122 1.00 53.91 80 PRO A O 1
ATOM 630 N N . SER A 1 81 ? 9.215 -10.242 7.714 1.00 55.16 81 SER A N 1
ATOM 631 C CA . SER A 1 81 ? 9.426 -11.654 7.399 1.00 55.16 81 SE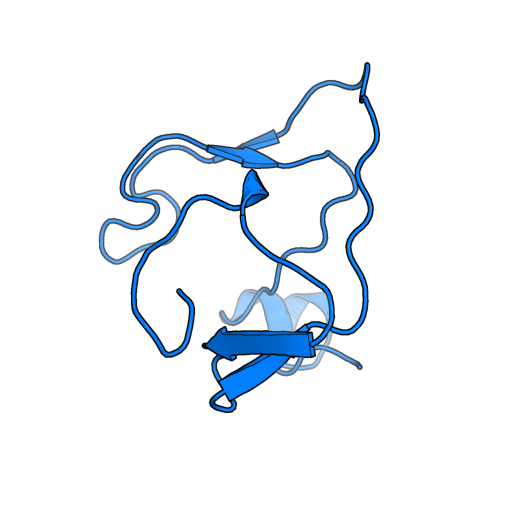R A CA 1
ATOM 632 C C . SER A 1 81 ? 8.795 -11.925 6.029 1.00 55.16 81 SER A C 1
ATOM 634 O O . SER A 1 81 ? 7.622 -11.605 5.836 1.00 55.16 81 SER A O 1
ATOM 636 N N . VAL A 1 82 ? 9.600 -12.415 5.082 1.00 47.88 82 VAL A N 1
ATOM 637 C CA . VAL A 1 82 ? 9.169 -12.785 3.720 1.00 47.88 82 VAL A CA 1
ATOM 638 C C . VAL A 1 82 ? 8.322 -14.048 3.754 1.00 47.88 82 VAL A C 1
ATOM 640 O O . VAL A 1 82 ? 8.716 -14.981 4.489 1.00 47.88 82 VAL A O 1
#

Sequence (82 aa):
MTTVGNMPVEYLMAGDRVMTSNGPQVLHHISARLLTDCPIEIRRGSLGHGRPQRDMFLAPDQAVHLSDWRGQRYYGSDQPSV

Mean predicted aligned error: 5.46 Å

Radius of gyration: 14.95 Å; Cα contacts (8 Å, |Δi|>4): 93; chains: 1; bounding box: 33×27×36 Å

pLDDT: mean 89.03, std 9.79, range [47.88, 97.12]

Secondary structure (DSSP, 8-state):
-BTTB---GGG--TT-EEEETTEEEE----------S-PEEE-TTTTSTT-SSS-EEE-TT------SHHHHHHHS-SS---